Protein AF-A0A6G7XTQ3-F1 (afdb_monomer_lite)

Foldseek 3Di:
DALLVLLLVLLVLLLVLLVVLVVQQVVLPHPPSGPSNVVSNVSSLVSLLSNLLSVLCLVCVPDDSVSSNVSSVVLVVVLVVQLVVQLVVLPVVDDPPPPPGRVSNSVSSNVSSVVSNVVSVVSVVVVVVPPPPPDPPPD

Secondary structure (DSSP, 8-state):
--HHHHHHHHHHHHHHHHHHHHHHHHHHTSTT--TTHHHHHHHHHHHHHHHHHHHHHHH-TTS-HHHHHHHHHHHHHHHHHHHHHHHHHHHHHS-TTS---THHHHHHHHHHHHHHHHHHHHHHHHHHTTS--------

pLDDT: mean 89.5, std 10.09, range [54.09, 98.06]

Sequence (139 aa):
MTSTRVSFIAASAAAALWALKGLAIGSAGGLGESPFEGPFFLTGLASFVIASVALGVAVLPRRAVPVRALAGLGVVVAGFAVAAGIDTLVSSIVPPDADRHWAYTEVNLWVVAAALLAITLRLHRAGSDRVPAAAVPVA

Radius of gyration: 18.62 Å; chains: 1; bounding box: 59×38×46 Å

Structure (mmCIF, N/CA/C/O backbone):
data_AF-A0A6G7XTQ3-F1
#
_entry.id   AF-A0A6G7XTQ3-F1
#
loop_
_atom_site.group_PDB
_atom_site.id
_atom_site.type_symbol
_atom_site.label_atom_id
_atom_site.label_alt_id
_atom_site.label_comp_id
_atom_site.label_asym_id
_atom_site.label_entity_id
_atom_site.label_seq_id
_atom_site.pdbx_PDB_ins_code
_atom_site.Cartn_x
_atom_site.Cartn_y
_atom_site.Cartn_z
_atom_site.occupancy
_atom_site.B_iso_or_equiv
_atom_site.auth_seq_id
_atom_site.auth_comp_id
_atom_site.auth_asym_id
_atom_site.auth_atom_id
_atom_site.pdbx_PDB_model_num
ATOM 1 N N . MET A 1 1 ? -10.772 12.233 16.070 1.00 64.69 1 MET A N 1
ATOM 2 C CA . MET A 1 1 ? -10.686 11.560 14.750 1.00 64.69 1 MET A CA 1
ATOM 3 C C . MET A 1 1 ? -10.805 10.051 14.970 1.00 64.69 1 MET A C 1
ATOM 5 O O . MET A 1 1 ? -10.163 9.561 15.887 1.00 64.69 1 MET A O 1
ATOM 9 N N . THR A 1 2 ? -11.662 9.323 14.240 1.00 87.69 2 THR A N 1
ATOM 10 C CA . THR A 1 2 ? -11.854 7.870 14.465 1.00 87.69 2 THR A CA 1
ATOM 11 C C . THR A 1 2 ? -10.721 7.056 13.833 1.00 87.69 2 THR A C 1
ATOM 13 O O . THR A 1 2 ? -10.160 7.471 12.819 1.00 87.69 2 THR A O 1
ATOM 16 N N . SER A 1 3 ? -10.393 5.886 14.393 1.00 87.44 3 SER A N 1
ATOM 17 C CA . SER A 1 3 ? -9.331 5.008 13.868 1.00 87.44 3 SER A CA 1
ATOM 18 C C . SER A 1 3 ? -9.565 4.608 12.409 1.00 87.44 3 SER A C 1
ATOM 20 O O . SER A 1 3 ? -8.621 4.555 11.629 1.00 87.44 3 SER A O 1
ATOM 22 N N . THR A 1 4 ? -10.823 4.434 12.001 1.00 91.75 4 THR A N 1
ATOM 23 C CA . THR A 1 4 ? -11.195 4.170 10.605 1.00 91.75 4 THR A CA 1
ATOM 24 C C . THR A 1 4 ? -10.849 5.332 9.667 1.00 91.75 4 THR A C 1
ATOM 26 O O . THR A 1 4 ? -10.370 5.095 8.563 1.00 91.75 4 THR A O 1
ATOM 29 N N . ARG A 1 5 ? -11.043 6.591 10.097 1.00 92.69 5 ARG A N 1
ATOM 30 C CA . ARG A 1 5 ? -1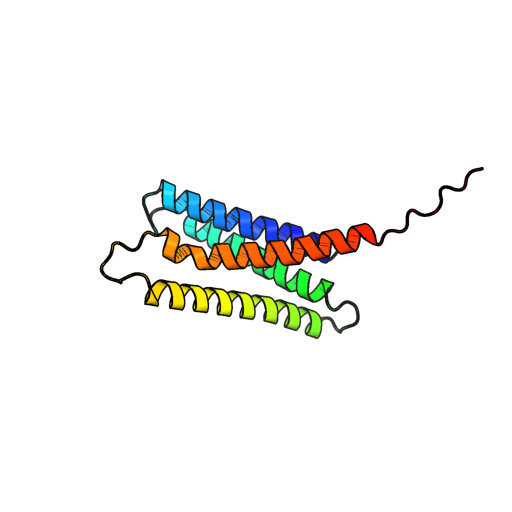0.653 7.774 9.304 1.00 92.69 5 ARG A CA 1
ATOM 31 C C . ARG A 1 5 ? -9.136 7.882 9.177 1.00 92.69 5 ARG A C 1
ATOM 33 O O . ARG A 1 5 ? -8.646 8.124 8.083 1.00 92.69 5 ARG A O 1
ATOM 40 N N . VAL A 1 6 ? -8.408 7.676 10.279 1.00 95.00 6 VAL A N 1
ATOM 41 C CA . VAL A 1 6 ? -6.932 7.664 10.268 1.00 95.00 6 VAL A CA 1
ATOM 42 C C . VAL A 1 6 ? -6.422 6.592 9.309 1.00 95.00 6 VAL A C 1
ATOM 44 O O . VAL A 1 6 ? -5.586 6.882 8.460 1.00 95.00 6 VAL A O 1
ATOM 47 N N . SER A 1 7 ? -6.979 5.384 9.398 1.00 94.69 7 SER A N 1
ATOM 48 C CA . SER A 1 7 ? -6.611 4.263 8.538 1.00 94.69 7 SER A CA 1
ATOM 49 C C . SER A 1 7 ? -6.843 4.565 7.054 1.00 94.69 7 SER A C 1
ATOM 51 O O . SER A 1 7 ? -5.947 4.354 6.244 1.00 94.69 7 SER A O 1
ATOM 53 N N . PHE A 1 8 ? -7.997 5.140 6.704 1.00 96.44 8 PHE A N 1
ATOM 54 C CA . PHE A 1 8 ? -8.321 5.506 5.325 1.00 96.44 8 PHE A CA 1
ATOM 55 C C . PHE A 1 8 ? -7.406 6.604 4.758 1.00 96.44 8 PHE A C 1
ATOM 57 O O . PHE A 1 8 ? -6.902 6.464 3.643 1.00 96.44 8 PHE A O 1
ATOM 64 N N . ILE A 1 9 ? -7.150 7.676 5.517 1.00 97.50 9 ILE A N 1
ATOM 65 C CA . ILE A 1 9 ? -6.270 8.768 5.066 1.00 97.50 9 ILE A CA 1
ATOM 66 C C . ILE A 1 9 ? -4.844 8.255 4.869 1.00 97.50 9 ILE A C 1
ATOM 68 O O . ILE A 1 9 ? -4.235 8.525 3.838 1.00 97.50 9 ILE A O 1
ATOM 72 N N . ALA A 1 10 ? -4.330 7.473 5.818 1.00 97.19 10 ALA A N 1
ATOM 73 C CA . ALA A 1 10 ? -2.994 6.902 5.719 1.00 97.19 10 ALA A CA 1
ATOM 74 C C . ALA A 1 10 ? -2.878 5.897 4.554 1.00 97.19 10 ALA A C 1
ATOM 76 O O . ALA A 1 10 ? -1.881 5.912 3.838 1.00 97.19 10 ALA A O 1
ATOM 77 N N . ALA A 1 11 ? -3.908 5.081 4.294 1.00 97.19 11 ALA A N 1
ATOM 78 C CA . ALA A 1 11 ? -3.931 4.180 3.138 1.00 97.19 11 ALA A CA 1
ATOM 79 C C . ALA A 1 11 ? -3.959 4.954 1.810 1.00 97.19 11 ALA A C 1
ATOM 81 O O . ALA A 1 11 ? -3.262 4.592 0.865 1.00 97.19 11 ALA A O 1
ATOM 82 N N . SER A 1 12 ? -4.722 6.050 1.756 1.00 98.00 12 SER A N 1
ATOM 83 C CA . SER A 1 12 ? -4.777 6.944 0.592 1.00 98.00 12 SER A CA 1
ATOM 84 C C . SER A 1 12 ? -3.423 7.604 0.335 1.00 98.00 12 SER A C 1
ATOM 86 O O . SER A 1 12 ? -2.964 7.645 -0.803 1.00 98.00 12 SER A O 1
ATOM 88 N N . ALA A 1 13 ? -2.753 8.063 1.396 1.00 97.94 13 ALA A N 1
ATOM 89 C CA . ALA A 1 13 ? -1.413 8.630 1.315 1.00 97.94 13 ALA A CA 1
ATOM 90 C C . ALA A 1 13 ? -0.387 7.598 0.825 1.00 97.94 13 ALA A C 1
ATOM 92 O O . ALA A 1 13 ? 0.392 7.906 -0.071 1.00 97.94 13 ALA A O 1
ATOM 93 N N . ALA A 1 14 ? -0.423 6.365 1.346 1.00 97.56 14 ALA A N 1
ATOM 94 C CA . ALA A 1 14 ? 0.453 5.285 0.891 1.00 97.56 14 ALA A CA 1
ATOM 95 C C . ALA A 1 14 ? 0.275 4.998 -0.609 1.00 97.56 14 ALA A C 1
ATOM 97 O O . ALA A 1 14 ? 1.254 4.972 -1.352 1.00 97.56 14 ALA A O 1
ATOM 98 N N . ALA A 1 15 ? -0.976 4.856 -1.062 1.00 97.62 15 ALA A N 1
ATOM 99 C CA . ALA A 1 15 ? -1.294 4.628 -2.469 1.00 97.62 15 ALA A CA 1
ATOM 100 C C . ALA A 1 15 ? -0.820 5.783 -3.365 1.00 97.62 15 ALA A C 1
ATOM 102 O O . ALA A 1 15 ? -0.195 5.543 -4.395 1.00 97.62 15 ALA A O 1
ATOM 103 N N . ALA A 1 16 ? -1.065 7.032 -2.957 1.00 97.94 16 ALA A N 1
ATOM 104 C CA . ALA A 1 16 ? -0.625 8.207 -3.702 1.00 97.94 16 ALA A CA 1
ATOM 105 C C . ALA A 1 16 ? 0.906 8.298 -3.784 1.00 97.94 16 ALA A C 1
ATOM 107 O O . ALA A 1 16 ? 1.445 8.551 -4.855 1.00 97.94 16 ALA A O 1
ATOM 108 N N . LEU A 1 17 ? 1.616 8.048 -2.682 1.00 98.06 17 LEU A N 1
ATOM 109 C CA . LEU A 1 17 ? 3.078 8.099 -2.639 1.00 98.06 17 LEU A CA 1
ATOM 110 C C . LEU A 1 17 ? 3.717 7.010 -3.501 1.00 98.06 17 LEU A C 1
ATOM 112 O O . LEU A 1 17 ? 4.648 7.299 -4.244 1.00 98.06 17 LEU A O 1
ATOM 116 N N . TRP A 1 18 ? 3.204 5.780 -3.477 1.00 97.69 18 TRP A N 1
ATOM 117 C CA . TRP A 1 18 ? 3.718 4.721 -4.352 1.00 97.69 18 TRP A CA 1
ATOM 118 C C . TRP A 1 18 ? 3.321 4.905 -5.824 1.00 97.69 18 TRP A C 1
ATOM 120 O O . TRP A 1 18 ? 4.072 4.496 -6.710 1.00 97.69 18 TRP A O 1
ATOM 130 N N . ALA A 1 19 ? 2.209 5.585 -6.117 1.00 96.31 19 ALA A N 1
ATOM 131 C CA . ALA A 1 19 ? 1.906 6.028 -7.478 1.00 96.31 19 ALA A CA 1
ATOM 132 C C . ALA A 1 19 ? 2.883 7.123 -7.945 1.00 96.31 19 ALA A C 1
ATOM 134 O O . ALA A 1 19 ? 3.438 7.027 -9.039 1.00 96.31 19 ALA A O 1
ATOM 135 N N . LEU A 1 20 ? 3.157 8.125 -7.100 1.00 97.38 20 LEU A N 1
ATOM 136 C CA . LEU A 1 20 ? 4.151 9.172 -7.369 1.00 97.38 20 LEU A CA 1
ATOM 137 C C . LEU A 1 20 ? 5.560 8.592 -7.535 1.00 97.38 20 LEU A C 1
ATOM 139 O O . LEU A 1 20 ? 6.287 9.036 -8.419 1.00 97.38 20 LEU A O 1
ATOM 143 N N . LYS A 1 21 ? 5.918 7.562 -6.758 1.00 96.62 21 LYS A N 1
ATOM 144 C CA . LYS A 1 21 ? 7.144 6.774 -6.954 1.00 96.62 21 LYS A CA 1
ATOM 145 C C . LYS A 1 21 ? 7.207 6.200 -8.369 1.00 96.62 21 LYS A C 1
ATOM 147 O O . LYS A 1 21 ? 8.191 6.426 -9.063 1.00 96.62 21 LYS A O 1
ATOM 152 N N . GLY A 1 22 ? 6.152 5.513 -8.812 1.00 95.06 22 GLY A N 1
ATOM 153 C CA . GLY A 1 22 ? 6.083 4.948 -10.163 1.00 95.06 22 GLY A CA 1
ATOM 154 C C . GLY A 1 22 ? 6.225 6.008 -11.259 1.00 95.06 22 GLY A C 1
ATOM 155 O O . GLY A 1 22 ? 6.962 5.807 -12.220 1.00 95.06 22 GLY A O 1
ATOM 156 N N . LEU A 1 23 ? 5.586 7.170 -11.090 1.00 95.62 23 LEU A N 1
ATOM 157 C CA . LEU A 1 23 ? 5.749 8.300 -12.011 1.00 95.62 23 LEU A CA 1
ATOM 158 C C . LEU A 1 23 ? 7.187 8.830 -12.019 1.00 95.62 23 LEU A C 1
ATOM 160 O O . LEU A 1 23 ? 7.726 9.100 -13.089 1.00 95.62 23 LEU A O 1
ATOM 164 N N . ALA A 1 24 ? 7.816 8.945 -10.850 1.00 96.38 24 ALA A N 1
ATOM 165 C CA . ALA A 1 24 ? 9.189 9.413 -10.721 1.00 96.38 24 ALA A CA 1
ATOM 166 C C . ALA A 1 24 ? 10.176 8.467 -11.427 1.00 96.38 24 ALA A C 1
ATOM 168 O O . ALA A 1 24 ? 10.986 8.941 -12.221 1.00 96.38 24 ALA A O 1
ATOM 169 N N . ILE A 1 25 ? 10.041 7.151 -11.218 1.00 95.50 25 ILE A N 1
ATOM 170 C CA . ILE A 1 25 ? 10.804 6.097 -11.915 1.00 95.50 25 ILE A CA 1
ATOM 171 C C . ILE A 1 25 ? 10.608 6.214 -13.431 1.00 95.50 25 ILE A C 1
ATOM 173 O O . ILE A 1 25 ? 11.573 6.340 -14.181 1.00 95.50 25 ILE A O 1
ATOM 177 N N . GLY A 1 26 ? 9.350 6.234 -13.887 1.00 93.81 26 GLY A N 1
ATOM 178 C CA . GLY A 1 26 ? 9.026 6.312 -15.311 1.00 93.81 26 GLY A CA 1
ATOM 179 C C . GLY A 1 26 ? 9.574 7.574 -15.982 1.00 93.81 26 GLY A C 1
ATOM 180 O O . GLY A 1 26 ? 10.112 7.498 -17.082 1.00 93.81 26 GLY A O 1
ATOM 181 N N . SER A 1 27 ? 9.488 8.725 -15.309 1.00 96.06 27 SER A N 1
ATOM 182 C CA . SER A 1 27 ? 9.994 10.004 -15.827 1.00 96.06 27 SER A CA 1
ATOM 183 C C . SER A 1 27 ? 11.521 10.100 -15.869 1.00 96.06 27 SER A C 1
ATOM 185 O O . SER A 1 27 ? 12.054 10.824 -16.705 1.00 96.06 27 SER A O 1
ATOM 187 N N . ALA A 1 28 ? 12.218 9.373 -14.990 1.00 95.38 28 ALA A N 1
ATOM 188 C CA . ALA A 1 28 ? 13.677 9.345 -14.925 1.00 95.38 28 ALA A CA 1
ATOM 189 C C . ALA A 1 28 ? 14.304 8.297 -15.863 1.00 95.38 28 ALA A C 1
ATOM 191 O O . ALA A 1 28 ? 15.520 8.250 -15.997 1.00 95.38 28 ALA A O 1
ATOM 192 N N . GLY A 1 29 ? 13.486 7.482 -16.538 1.00 92.62 29 GLY A N 1
ATOM 193 C CA . GLY A 1 29 ? 13.948 6.480 -17.501 1.00 92.62 29 GLY A CA 1
ATOM 194 C C . GLY A 1 29 ? 14.181 5.085 -16.919 1.00 92.62 29 GLY A C 1
ATOM 195 O O . GLY A 1 29 ? 14.581 4.194 -17.662 1.00 92.62 29 GLY A O 1
ATOM 196 N N . GLY A 1 30 ? 13.892 4.851 -15.635 1.00 92.06 30 GLY A N 1
ATOM 197 C CA . GLY A 1 30 ? 14.060 3.530 -15.031 1.00 92.06 30 GLY A CA 1
ATOM 198 C C . GLY A 1 30 ? 14.240 3.538 -13.516 1.00 92.06 30 GLY A C 1
ATOM 199 O O . GLY A 1 30 ? 14.180 4.580 -12.860 1.00 92.06 30 GLY A O 1
ATOM 200 N N . LEU A 1 31 ? 14.417 2.335 -12.960 1.00 91.44 31 LEU A N 1
ATOM 201 C CA . LEU A 1 31 ? 14.685 2.116 -11.533 1.00 91.44 31 LEU A CA 1
ATOM 202 C C . LEU A 1 31 ? 16.037 2.710 -11.148 1.00 91.44 31 LEU A C 1
ATOM 204 O O . LEU A 1 31 ? 17.009 2.542 -11.873 1.00 91.44 31 LEU A O 1
ATOM 208 N N . GLY A 1 32 ? 16.110 3.351 -9.984 1.00 92.50 32 GLY A N 1
ATOM 209 C CA . GLY A 1 32 ? 17.345 3.921 -9.446 1.00 92.50 32 GLY A CA 1
ATOM 210 C C . GLY A 1 32 ? 17.736 5.280 -10.030 1.00 92.50 32 GLY A C 1
ATOM 211 O O . GLY A 1 32 ? 18.595 5.948 -9.461 1.00 92.50 32 GLY A O 1
ATOM 212 N N . GLU A 1 33 ? 17.077 5.732 -11.098 1.00 94.12 33 GLU A N 1
ATOM 213 C CA . GLU A 1 33 ? 17.423 6.981 -11.790 1.00 94.12 33 GLU A CA 1
ATOM 214 C C . GLU A 1 33 ? 16.814 8.228 -11.123 1.00 94.12 33 GLU A C 1
ATOM 216 O O . GLU A 1 33 ? 17.279 9.352 -11.319 1.00 94.12 33 GLU A O 1
ATOM 221 N N . SER A 1 34 ? 15.763 8.061 -10.310 1.00 95.25 34 SER A N 1
ATOM 222 C CA . SER A 1 34 ? 15.076 9.184 -9.663 1.00 95.25 34 SER A CA 1
ATOM 223 C C . SER A 1 34 ? 15.507 9.379 -8.204 1.00 95.25 34 SER A C 1
ATOM 225 O O . SER A 1 34 ? 15.308 8.476 -7.386 1.00 95.25 34 SER A O 1
ATOM 227 N N . PRO A 1 35 ? 15.946 10.587 -7.787 1.00 96.50 35 PRO A N 1
ATOM 228 C CA . PRO A 1 35 ? 16.257 10.866 -6.381 1.00 96.50 35 PRO A CA 1
ATOM 229 C C . PRO A 1 35 ? 15.017 10.825 -5.473 1.00 96.50 35 PRO A C 1
ATOM 231 O O . PRO A 1 35 ? 15.142 10.755 -4.250 1.00 96.50 35 PRO A O 1
ATOM 234 N N . PHE A 1 36 ? 13.812 10.862 -6.051 1.00 96.94 36 PHE A N 1
ATOM 235 C CA . PHE A 1 36 ? 12.552 10.800 -5.311 1.00 96.94 36 PHE A CA 1
ATOM 236 C C . PHE A 1 36 ? 12.057 9.373 -5.061 1.00 96.94 36 PHE A C 1
ATOM 238 O O . PHE A 1 36 ? 11.127 9.188 -4.274 1.00 96.94 36 PHE A O 1
ATOM 245 N N . GLU A 1 37 ? 12.687 8.362 -5.669 1.00 94.00 37 GLU A N 1
ATOM 246 C CA . GLU A 1 37 ? 12.266 6.969 -5.541 1.00 94.00 37 GLU A CA 1
ATOM 247 C C . GLU A 1 37 ? 12.270 6.499 -4.075 1.00 94.00 37 GLU A C 1
ATOM 249 O O . GLU A 1 37 ? 11.247 6.050 -3.547 1.00 94.00 37 GLU A O 1
ATOM 254 N N . GLY A 1 38 ? 13.410 6.663 -3.398 1.00 95.75 38 GLY A N 1
ATOM 255 C CA . GLY A 1 38 ? 13.590 6.301 -1.991 1.00 95.75 38 GLY A CA 1
ATOM 256 C C . GLY A 1 38 ? 12.674 7.086 -1.042 1.00 95.75 38 GLY A C 1
ATOM 257 O O . GLY A 1 38 ? 11.959 6.465 -0.250 1.00 95.75 38 GLY A O 1
ATOM 258 N N . PRO A 1 39 ? 12.631 8.431 -1.117 1.00 97.75 39 PRO A N 1
ATOM 259 C CA . PRO A 1 39 ? 11.726 9.241 -0.307 1.00 97.75 39 PRO A CA 1
ATOM 260 C C . PRO A 1 39 ? 10.256 8.827 -0.424 1.00 97.75 39 PRO A C 1
ATOM 262 O O . PRO A 1 39 ? 9.615 8.618 0.610 1.00 97.75 39 PRO A O 1
ATOM 265 N N . PHE A 1 40 ? 9.729 8.652 -1.643 1.00 97.69 40 PHE A N 1
ATOM 266 C CA . PHE A 1 40 ? 8.339 8.230 -1.852 1.00 97.69 40 PHE A CA 1
ATOM 267 C C . PHE A 1 40 ? 8.083 6.800 -1.376 1.00 97.69 40 PHE A C 1
ATOM 269 O O . PHE A 1 40 ? 7.038 6.531 -0.779 1.00 97.69 40 PHE A O 1
ATOM 276 N N . PHE A 1 41 ? 9.042 5.890 -1.567 1.00 96.75 41 PHE A N 1
ATOM 277 C CA . PHE A 1 41 ? 8.950 4.537 -1.026 1.00 96.75 41 PHE A CA 1
ATOM 278 C C . PHE A 1 41 ? 8.818 4.546 0.501 1.00 96.75 41 PHE A C 1
ATOM 280 O O . PHE A 1 41 ? 7.865 3.976 1.037 1.00 96.75 41 PHE A O 1
ATOM 287 N N . LEU A 1 42 ? 9.733 5.227 1.197 1.00 97.62 42 LEU A N 1
ATOM 288 C CA . LEU A 1 42 ? 9.802 5.238 2.659 1.00 97.62 42 LEU A CA 1
ATOM 289 C C . LEU A 1 42 ? 8.599 5.943 3.293 1.00 97.62 42 LEU A C 1
ATOM 291 O O . LEU A 1 42 ? 8.022 5.430 4.254 1.00 97.62 42 LEU A O 1
ATOM 295 N N . THR A 1 43 ? 8.176 7.088 2.751 1.00 97.69 43 THR A N 1
ATOM 296 C CA . THR A 1 43 ? 6.970 7.775 3.252 1.00 97.69 43 THR A CA 1
ATOM 297 C C . THR A 1 43 ? 5.695 6.990 2.949 1.00 97.69 43 THR A C 1
ATOM 299 O O . THR A 1 43 ? 4.790 6.947 3.790 1.00 97.69 43 THR A O 1
ATOM 302 N N . GLY A 1 44 ? 5.623 6.316 1.797 1.00 97.44 44 GLY A N 1
ATOM 303 C CA . GLY A 1 44 ? 4.524 5.410 1.472 1.00 97.44 44 GLY A CA 1
ATOM 304 C C . GLY A 1 44 ? 4.466 4.217 2.430 1.00 97.44 44 GLY A C 1
ATOM 305 O O . GLY A 1 44 ? 3.402 3.912 2.967 1.00 97.44 44 GLY A O 1
ATOM 306 N N . LEU A 1 45 ? 5.618 3.615 2.744 1.00 96.38 45 LEU A N 1
ATOM 307 C CA . LEU A 1 45 ? 5.742 2.518 3.707 1.00 96.38 45 LEU A CA 1
ATOM 308 C C . LEU A 1 45 ? 5.319 2.941 5.119 1.00 96.38 45 LEU A C 1
ATOM 310 O O . LEU A 1 45 ? 4.534 2.245 5.762 1.00 96.38 45 LEU A O 1
ATOM 314 N N . ALA A 1 46 ? 5.783 4.098 5.593 1.00 97.56 46 ALA A N 1
ATOM 315 C CA . ALA A 1 46 ? 5.365 4.636 6.885 1.00 97.56 46 ALA A CA 1
ATOM 316 C C . ALA A 1 46 ? 3.840 4.837 6.940 1.00 97.56 46 ALA A C 1
ATOM 318 O O . ALA A 1 46 ? 3.185 4.421 7.899 1.00 97.56 46 ALA A O 1
ATOM 319 N N . SER A 1 47 ? 3.258 5.401 5.878 1.00 97.69 47 SER A N 1
ATOM 320 C CA . SER A 1 47 ? 1.808 5.593 5.755 1.00 97.69 47 SER A CA 1
ATOM 321 C C . SER A 1 47 ? 1.052 4.259 5.749 1.00 97.69 47 SER A C 1
ATOM 323 O O . SER A 1 47 ? 0.041 4.116 6.436 1.00 97.69 47 SER A O 1
ATOM 325 N N . PHE A 1 48 ? 1.572 3.248 5.052 1.00 96.81 48 PHE A N 1
ATOM 326 C CA . PHE A 1 48 ? 1.014 1.897 5.017 1.00 96.81 48 PHE A CA 1
ATOM 327 C C . PHE A 1 48 ? 1.007 1.231 6.404 1.00 96.81 48 PHE A C 1
ATOM 329 O O . PHE A 1 48 ? -0.001 0.644 6.811 1.00 96.81 48 PHE A O 1
ATOM 336 N N . VAL A 1 49 ? 2.097 1.358 7.169 1.00 96.06 49 VAL A N 1
ATOM 337 C CA . VAL A 1 49 ? 2.182 0.838 8.544 1.00 96.06 49 VAL A CA 1
ATOM 338 C C . VAL A 1 49 ? 1.169 1.538 9.452 1.00 96.06 49 VAL A C 1
ATOM 340 O O . VAL A 1 49 ? 0.412 0.866 10.155 1.00 96.06 49 VAL A O 1
ATOM 343 N N . ILE A 1 50 ? 1.089 2.872 9.397 1.00 96.44 50 ILE A N 1
ATOM 344 C CA . ILE A 1 50 ? 0.102 3.651 10.164 1.00 96.44 50 ILE A CA 1
ATOM 345 C C . ILE A 1 50 ? -1.320 3.200 9.816 1.00 96.44 50 ILE A C 1
ATOM 347 O O . ILE A 1 50 ? -2.131 2.951 10.712 1.00 96.44 50 ILE A O 1
ATOM 351 N N . ALA A 1 51 ? -1.618 3.050 8.525 1.00 96.44 51 ALA A N 1
ATOM 352 C CA . ALA A 1 51 ? -2.917 2.602 8.048 1.00 96.44 51 ALA A CA 1
ATOM 353 C C . ALA A 1 51 ? -3.279 1.210 8.579 1.00 96.44 51 ALA A C 1
ATOM 355 O O . ALA A 1 51 ? -4.402 1.014 9.048 1.00 96.44 51 ALA A O 1
ATOM 356 N N . SER A 1 52 ? -2.322 0.280 8.568 1.00 94.81 52 SER A N 1
ATOM 357 C CA . SER A 1 52 ? -2.476 -1.103 9.034 1.00 94.81 52 SER A CA 1
ATOM 358 C C . SER A 1 52 ? -2.697 -1.192 10.546 1.00 94.81 52 SER A C 1
ATOM 360 O O . SER A 1 52 ? -3.598 -1.894 11.010 1.00 94.81 52 SER A O 1
ATOM 362 N N . VAL A 1 53 ? -1.944 -0.424 11.339 1.00 93.56 53 VAL A N 1
ATOM 363 C CA . VAL A 1 53 ? -2.143 -0.346 12.795 1.00 93.56 53 VAL A CA 1
ATOM 364 C C . VAL A 1 53 ? -3.496 0.279 13.124 1.00 93.56 53 VAL A C 1
ATOM 366 O O . VAL A 1 53 ? -4.263 -0.279 13.912 1.00 93.56 53 VAL A O 1
ATOM 369 N N . ALA A 1 54 ? -3.840 1.399 12.483 1.00 93.75 54 ALA A N 1
ATOM 370 C CA . ALA A 1 54 ? -5.135 2.047 12.661 1.00 93.75 54 ALA A CA 1
ATOM 371 C C . ALA A 1 54 ? -6.302 1.135 12.237 1.00 93.75 54 ALA A C 1
ATOM 373 O O . ALA A 1 54 ? -7.355 1.145 12.881 1.00 93.75 54 ALA A O 1
ATOM 374 N N . LEU A 1 55 ? -6.098 0.306 11.208 1.00 93.31 55 LEU A N 1
ATOM 375 C CA . LEU A 1 55 ? -7.043 -0.718 10.776 1.00 93.31 55 LEU A CA 1
ATOM 376 C C . LEU A 1 55 ? -7.246 -1.766 11.873 1.00 93.31 55 LEU A C 1
ATOM 378 O O . LEU A 1 55 ? -8.381 -1.961 12.301 1.00 93.31 55 LEU A O 1
ATOM 382 N N . GLY A 1 56 ? -6.173 -2.371 12.395 1.00 89.81 56 GLY A N 1
ATOM 383 C CA . GLY A 1 56 ? -6.244 -3.346 13.495 1.00 89.81 56 GLY A CA 1
ATOM 384 C C . GLY A 1 56 ? -6.952 -2.790 14.736 1.00 89.81 56 GLY A C 1
ATOM 385 O O . GLY A 1 56 ? -7.798 -3.444 15.352 1.00 89.81 56 GLY A O 1
ATOM 386 N N . VAL A 1 57 ? -6.690 -1.520 15.047 1.00 90.31 57 VAL A N 1
ATOM 387 C CA . VAL A 1 57 ? -7.377 -0.757 16.095 1.00 90.31 57 VAL A CA 1
ATOM 388 C C . VAL A 1 57 ? -8.875 -0.611 15.797 1.00 90.31 57 VAL A C 1
ATOM 390 O O . VAL A 1 57 ? -9.679 -0.735 16.724 1.00 90.31 57 VAL A O 1
ATOM 393 N N . ALA A 1 58 ? -9.268 -0.375 14.544 1.00 89.06 58 ALA A N 1
ATOM 394 C CA . ALA A 1 58 ? -10.662 -0.214 14.132 1.00 89.06 58 ALA A CA 1
ATOM 395 C C . ALA A 1 58 ? -11.466 -1.528 14.130 1.00 89.06 58 ALA A C 1
ATOM 397 O O . ALA A 1 58 ? -12.618 -1.519 14.559 1.00 89.06 58 ALA A O 1
ATOM 398 N N . VAL A 1 59 ? -10.884 -2.651 13.692 1.00 91.06 59 VAL A N 1
ATOM 399 C CA . VAL A 1 59 ? -11.600 -3.944 13.631 1.00 91.06 59 VAL A CA 1
ATOM 400 C C . VAL A 1 59 ? -11.712 -4.665 14.979 1.00 91.06 59 VAL A C 1
ATOM 402 O O . VAL A 1 59 ? -12.607 -5.490 15.147 1.00 91.06 59 VAL A O 1
ATOM 405 N N . LEU A 1 60 ? -10.871 -4.339 15.968 1.00 91.00 60 LEU A N 1
ATOM 406 C CA . LEU A 1 60 ? -10.871 -4.984 17.291 1.00 91.00 60 LEU A CA 1
ATOM 407 C C . LEU A 1 60 ? -11.120 -3.990 18.448 1.00 91.00 60 LEU A C 1
ATOM 409 O O . LEU A 1 60 ? -10.266 -3.836 19.325 1.00 91.00 60 LEU A O 1
ATOM 413 N N . PRO A 1 61 ? -12.287 -3.321 18.521 1.00 82.69 61 PRO A N 1
ATOM 414 C CA . PRO A 1 61 ? -12.524 -2.240 19.486 1.00 82.69 61 PRO A CA 1
ATOM 415 C C . PRO A 1 61 ? -12.579 -2.695 20.955 1.00 82.69 61 PRO A C 1
ATOM 417 O O . PRO A 1 61 ? -12.333 -1.890 21.844 1.00 82.69 61 PRO A O 1
ATOM 420 N N . ARG A 1 62 ? -12.888 -3.973 21.222 1.00 88.88 62 ARG A N 1
ATOM 421 C CA . ARG A 1 62 ? -13.048 -4.535 22.582 1.00 88.88 62 ARG A CA 1
ATOM 422 C C . ARG A 1 62 ? -11.827 -5.309 23.093 1.00 88.88 62 ARG A C 1
ATOM 424 O O . ARG A 1 62 ? -11.907 -5.969 24.123 1.00 88.88 62 ARG A O 1
ATOM 431 N N . ARG A 1 63 ? -10.717 -5.309 22.351 1.00 91.25 63 ARG A N 1
ATOM 432 C CA . ARG A 1 63 ? -9.494 -6.037 22.724 1.00 91.25 63 ARG A CA 1
ATOM 433 C C . ARG A 1 63 ? -8.468 -5.093 23.346 1.00 91.25 63 ARG A C 1
ATOM 435 O O . ARG A 1 63 ? -8.484 -3.892 23.089 1.00 91.25 63 ARG A O 1
ATOM 442 N N . ALA A 1 64 ? -7.562 -5.649 24.149 1.00 90.56 64 ALA A N 1
ATOM 443 C CA . ALA A 1 64 ? -6.464 -4.892 24.739 1.00 90.56 64 ALA A CA 1
ATOM 444 C C . ALA A 1 64 ? -5.586 -4.244 23.651 1.00 90.56 64 ALA A C 1
ATOM 446 O O . ALA A 1 64 ? -5.423 -4.798 22.561 1.00 90.56 64 ALA A O 1
ATOM 447 N N . VAL A 1 65 ? -4.992 -3.087 23.961 1.00 87.50 65 VAL A N 1
ATOM 448 C CA . VAL A 1 65 ? -4.096 -2.336 23.061 1.00 87.50 65 VAL A CA 1
ATOM 449 C C . VAL A 1 65 ? -3.027 -3.212 22.383 1.00 87.50 65 VAL A C 1
ATOM 451 O O . VAL A 1 65 ? -2.941 -3.142 21.156 1.00 87.50 65 VAL A O 1
ATOM 454 N N . PRO A 1 66 ? -2.274 -4.084 23.090 1.00 89.25 66 PRO A N 1
ATOM 455 C CA . PRO A 1 66 ? -1.260 -4.920 22.441 1.00 89.25 66 PRO A CA 1
ATOM 456 C C . PRO A 1 66 ? -1.850 -5.880 21.402 1.00 89.25 66 PRO A C 1
ATOM 458 O O . PRO A 1 66 ? -1.278 -6.052 20.334 1.00 89.25 66 PRO A O 1
ATOM 461 N N . VAL A 1 67 ? -3.039 -6.441 21.645 1.00 90.56 67 VAL A N 1
ATOM 462 C CA . VAL A 1 67 ? -3.707 -7.341 20.686 1.00 90.56 67 VAL A CA 1
ATOM 463 C C . VAL A 1 67 ? -4.105 -6.591 19.411 1.00 90.56 67 VAL A C 1
ATOM 465 O O . VAL A 1 67 ? -4.000 -7.125 18.311 1.00 90.56 67 VAL A O 1
ATOM 468 N N . ARG A 1 68 ? -4.532 -5.331 19.540 1.00 88.25 68 ARG A N 1
ATOM 469 C CA . ARG A 1 68 ? -4.888 -4.472 18.398 1.00 88.25 68 ARG A CA 1
ATOM 470 C C . ARG A 1 68 ? -3.660 -4.100 17.570 1.00 88.25 68 ARG A C 1
ATOM 472 O O . ARG A 1 68 ? -3.729 -4.120 16.344 1.00 88.25 68 ARG A O 1
ATOM 479 N N . ALA A 1 69 ? -2.546 -3.803 18.240 1.00 86.38 69 ALA A N 1
ATOM 480 C CA . ALA A 1 69 ? -1.268 -3.540 17.587 1.00 86.38 69 ALA A CA 1
ATOM 481 C C . ALA A 1 69 ? -0.753 -4.785 16.848 1.00 86.38 69 ALA A C 1
ATOM 483 O O . ALA A 1 69 ? -0.383 -4.682 15.682 1.00 86.38 69 ALA A O 1
ATOM 484 N N . LEU A 1 70 ? -0.819 -5.964 17.477 1.00 91.75 70 LEU A N 1
ATOM 485 C CA . LEU A 1 70 ? -0.452 -7.238 16.850 1.00 91.75 70 LEU A CA 1
ATOM 486 C C . LEU A 1 70 ? -1.330 -7.565 15.639 1.00 91.75 70 LEU A C 1
ATOM 488 O O . LEU A 1 70 ? -0.817 -8.026 14.626 1.00 91.75 70 LEU A O 1
ATOM 492 N N . ALA A 1 71 ? -2.633 -7.281 15.698 1.00 91.44 71 ALA A N 1
ATOM 493 C CA . ALA A 1 71 ? -3.507 -7.439 14.538 1.00 91.44 71 ALA A CA 1
ATOM 494 C C . ALA A 1 71 ? -3.097 -6.511 13.383 1.00 91.44 71 ALA A C 1
ATOM 496 O O . ALA A 1 71 ? -3.047 -6.945 12.235 1.00 91.44 71 ALA A O 1
ATOM 497 N N . GLY A 1 72 ? -2.753 -5.255 13.685 1.00 89.12 72 GLY A N 1
ATOM 498 C CA . GLY A 1 72 ? -2.216 -4.322 12.695 1.00 89.12 72 GLY A CA 1
ATOM 499 C C . GLY A 1 72 ? -0.886 -4.786 12.098 1.00 89.12 72 GLY A C 1
ATOM 500 O O . GLY A 1 72 ? -0.703 -4.720 10.886 1.00 89.12 72 GLY A O 1
ATOM 501 N N . LEU A 1 73 ? 0.009 -5.330 12.924 1.00 92.19 73 LEU A N 1
ATOM 502 C CA . LEU A 1 73 ? 1.251 -5.949 12.462 1.00 92.19 73 LEU A CA 1
ATOM 503 C C . LEU A 1 73 ? 0.977 -7.167 11.569 1.00 92.19 73 LEU A C 1
ATOM 505 O O . LEU A 1 73 ? 1.644 -7.343 10.557 1.00 92.19 73 LEU A O 1
ATOM 509 N N . GLY A 1 74 ? -0.046 -7.962 11.888 1.00 93.00 74 GLY A N 1
ATOM 510 C CA . GLY A 1 74 ? -0.509 -9.058 11.040 1.00 93.00 74 GLY A CA 1
ATOM 511 C C . GLY A 1 74 ? -0.922 -8.590 9.643 1.00 93.00 74 GLY A C 1
ATOM 512 O O . GLY A 1 74 ? -0.584 -9.245 8.663 1.00 93.00 74 GLY A O 1
ATOM 513 N N . VAL A 1 75 ? -1.573 -7.426 9.528 1.00 92.12 75 VAL A N 1
ATOM 514 C CA . VAL A 1 75 ? -1.890 -6.810 8.224 1.00 92.12 75 VAL A CA 1
ATOM 515 C C . VAL A 1 75 ? -0.617 -6.409 7.477 1.00 92.12 75 VAL A C 1
ATOM 517 O O . VAL A 1 75 ? -0.526 -6.645 6.276 1.00 92.12 75 VAL A O 1
ATOM 520 N N . VAL A 1 76 ? 0.382 -5.859 8.175 1.00 93.44 76 VAL A N 1
ATOM 521 C CA . VAL A 1 76 ? 1.676 -5.515 7.564 1.00 93.44 76 VAL A CA 1
ATOM 522 C C . VAL A 1 76 ? 2.367 -6.765 7.017 1.00 93.44 76 VAL A C 1
ATOM 524 O O . VAL A 1 76 ? 2.749 -6.791 5.850 1.00 93.44 76 VAL A O 1
ATOM 527 N N . VAL A 1 77 ? 2.469 -7.822 7.829 1.00 95.25 77 VAL A N 1
ATOM 528 C CA . VAL A 1 77 ? 3.064 -9.107 7.428 1.00 95.25 77 VAL A CA 1
ATOM 529 C C . VAL A 1 77 ? 2.305 -9.722 6.252 1.00 95.25 77 VAL A C 1
ATOM 531 O O . VAL A 1 77 ? 2.929 -10.166 5.292 1.00 95.25 77 VAL A O 1
ATOM 534 N N . ALA A 1 78 ? 0.970 -9.699 6.280 1.00 92.62 78 ALA A N 1
ATOM 535 C CA . ALA A 1 78 ? 0.150 -10.167 5.168 1.00 92.62 78 ALA A CA 1
ATOM 536 C C . ALA A 1 78 ? 0.405 -9.355 3.887 1.00 92.62 78 ALA A C 1
ATOM 538 O O . ALA A 1 78 ? 0.509 -9.937 2.811 1.00 92.62 78 ALA A O 1
ATOM 539 N N . GLY A 1 79 ? 0.568 -8.033 3.995 1.00 90.62 79 GLY A N 1
ATOM 540 C CA . GLY A 1 79 ? 0.942 -7.172 2.872 1.00 90.62 79 GLY A CA 1
ATOM 541 C C . GLY A 1 79 ? 2.280 -7.570 2.249 1.00 90.62 79 GLY A C 1
ATOM 542 O O . GLY A 1 79 ? 2.357 -7.741 1.035 1.00 90.62 79 GLY A O 1
ATOM 543 N N . PHE A 1 80 ? 3.311 -7.803 3.067 1.00 91.94 80 PHE A N 1
ATOM 544 C CA . PHE A 1 80 ? 4.606 -8.296 2.583 1.00 91.94 80 PHE A CA 1
ATOM 545 C C . PHE A 1 80 ? 4.509 -9.684 1.944 1.00 91.94 80 PHE A C 1
ATOM 547 O O . PHE A 1 80 ? 5.110 -9.910 0.898 1.00 91.94 80 PHE A O 1
ATOM 554 N N . ALA A 1 81 ? 3.729 -10.598 2.526 1.00 93.94 81 ALA A N 1
ATOM 555 C CA . ALA A 1 81 ? 3.517 -11.928 1.958 1.00 93.94 81 ALA A CA 1
ATOM 556 C C . ALA A 1 81 ? 2.830 -11.860 0.583 1.00 93.94 81 ALA A C 1
ATOM 558 O O . ALA A 1 81 ? 3.246 -12.546 -0.348 1.00 93.94 81 ALA A O 1
ATOM 559 N N . VAL A 1 82 ? 1.823 -10.992 0.429 1.00 93.06 82 VAL A N 1
ATOM 560 C CA . VAL A 1 82 ? 1.175 -10.731 -0.865 1.00 93.06 82 VAL A CA 1
ATOM 561 C C . VAL A 1 82 ? 2.173 -10.132 -1.853 1.00 93.06 82 VAL A C 1
ATOM 563 O O . VAL A 1 82 ? 2.253 -10.604 -2.983 1.00 93.06 82 VAL A O 1
ATOM 566 N N . ALA A 1 83 ? 2.968 -9.143 -1.436 1.00 91.19 83 ALA A N 1
ATOM 567 C CA . ALA A 1 83 ? 3.967 -8.527 -2.302 1.00 91.19 83 ALA A CA 1
ATOM 568 C C . ALA A 1 83 ? 5.014 -9.537 -2.802 1.00 91.19 83 ALA A C 1
ATOM 570 O O . ALA A 1 83 ? 5.316 -9.565 -3.993 1.00 91.19 83 ALA A O 1
ATOM 571 N N . ALA A 1 84 ? 5.518 -10.394 -1.912 1.00 91.62 84 ALA A N 1
ATOM 572 C CA . ALA A 1 84 ? 6.464 -11.454 -2.252 1.00 91.62 84 ALA A CA 1
ATOM 573 C C . ALA A 1 84 ? 5.839 -12.515 -3.173 1.00 91.62 84 ALA A C 1
ATOM 575 O O . ALA A 1 84 ? 6.478 -12.973 -4.118 1.00 91.62 84 ALA A O 1
ATOM 576 N N . GLY A 1 85 ? 4.575 -12.882 -2.938 1.00 92.19 85 GLY A N 1
ATOM 577 C CA . GLY A 1 85 ? 3.841 -13.799 -3.810 1.00 92.19 85 GLY A CA 1
ATOM 578 C C . GLY A 1 85 ? 3.650 -13.239 -5.221 1.00 92.19 85 GLY A C 1
ATOM 579 O O . GLY A 1 85 ? 3.825 -13.966 -6.196 1.00 92.19 85 GLY A O 1
ATOM 580 N N . ILE A 1 86 ? 3.351 -11.942 -5.338 1.00 91.88 86 ILE A N 1
ATOM 581 C CA . ILE A 1 86 ? 3.255 -11.253 -6.631 1.00 91.88 86 ILE A CA 1
ATOM 582 C C . ILE A 1 86 ? 4.612 -11.234 -7.326 1.00 91.88 86 ILE A C 1
ATOM 584 O O . ILE A 1 86 ? 4.683 -11.596 -8.493 1.00 91.88 86 ILE A O 1
ATOM 588 N N . ASP A 1 87 ? 5.686 -10.872 -6.626 1.00 88.88 87 ASP A N 1
ATOM 589 C CA . ASP A 1 87 ? 7.031 -10.877 -7.209 1.00 88.88 87 ASP A CA 1
ATOM 590 C C . ASP A 1 87 ? 7.443 -12.280 -7.692 1.00 88.88 87 ASP A C 1
ATOM 592 O O . ASP A 1 87 ? 7.942 -12.447 -8.806 1.00 88.88 87 ASP A O 1
ATOM 596 N N . THR A 1 88 ? 7.121 -13.317 -6.913 1.00 91.31 88 THR A N 1
ATOM 597 C CA . THR A 1 88 ? 7.328 -14.721 -7.300 1.00 91.31 88 THR A CA 1
ATOM 598 C C . THR A 1 88 ? 6.539 -15.078 -8.564 1.00 91.31 88 THR A C 1
ATOM 600 O O . THR A 1 88 ? 7.080 -15.697 -9.478 1.00 91.31 88 THR A O 1
ATOM 603 N N . LEU A 1 89 ? 5.271 -14.664 -8.645 1.00 91.12 89 LEU A N 1
ATOM 604 C CA . LEU A 1 89 ? 4.407 -14.904 -9.802 1.00 91.12 89 LEU A CA 1
ATOM 605 C C . LEU A 1 89 ? 4.902 -14.172 -11.054 1.00 91.12 89 LEU A C 1
ATOM 607 O O . LEU A 1 89 ? 4.954 -14.745 -12.135 1.00 91.12 89 LEU A O 1
ATOM 611 N N . VAL A 1 90 ? 5.287 -12.905 -10.928 1.00 89.75 90 VAL A N 1
ATOM 612 C CA . VAL A 1 90 ? 5.827 -12.134 -12.053 1.00 89.75 90 VAL A CA 1
ATOM 613 C C . VAL A 1 90 ? 7.145 -12.753 -12.522 1.00 89.75 90 VAL A C 1
ATOM 615 O O . VAL A 1 90 ? 7.413 -12.792 -13.719 1.00 89.75 90 VAL A O 1
ATOM 618 N N . SER A 1 91 ? 7.958 -13.285 -11.607 1.00 87.25 91 SER A N 1
ATOM 619 C CA . SER A 1 91 ? 9.234 -13.944 -11.925 1.00 87.25 91 SER A CA 1
ATOM 620 C C . SER A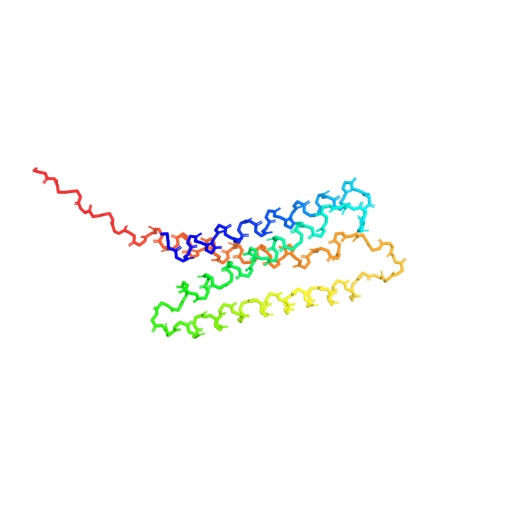 1 91 ? 9.081 -15.315 -12.577 1.00 87.25 91 SER A C 1
ATOM 622 O O . SER A 1 91 ? 10.003 -15.758 -13.251 1.00 87.25 91 SER A O 1
ATOM 624 N N . SER A 1 92 ? 7.930 -15.976 -12.434 1.00 90.38 92 SER A N 1
ATOM 625 C CA . SER A 1 92 ? 7.659 -17.232 -13.142 1.00 90.38 92 SER A CA 1
ATOM 626 C C . SER A 1 92 ? 7.105 -17.029 -14.555 1.00 90.38 92 SER A C 1
ATOM 628 O O . SER A 1 92 ? 7.163 -17.954 -15.362 1.00 90.38 92 SER A O 1
ATOM 630 N N . ILE A 1 93 ? 6.574 -15.839 -14.861 1.00 90.00 93 ILE A N 1
ATOM 631 C CA . ILE A 1 93 ? 5.939 -15.523 -16.151 1.00 90.00 93 ILE A CA 1
ATOM 632 C C . ILE A 1 93 ? 6.858 -14.679 -17.040 1.00 90.00 93 ILE A C 1
ATOM 634 O O . ILE A 1 93 ? 6.887 -14.874 -18.254 1.00 90.00 93 ILE A O 1
ATOM 638 N N . VAL A 1 94 ? 7.585 -13.724 -16.455 1.00 86.06 94 VAL A N 1
ATOM 639 C CA . VAL A 1 94 ? 8.437 -12.784 -17.192 1.00 86.06 94 VAL A CA 1
ATOM 640 C C . VAL A 1 94 ? 9.872 -13.319 -17.223 1.00 86.06 94 VAL A C 1
ATOM 642 O O . VAL A 1 94 ? 10.474 -13.436 -16.153 1.00 86.06 94 VAL A O 1
ATOM 645 N N . PRO A 1 95 ? 10.434 -13.626 -18.410 1.00 81.12 95 PRO A N 1
ATOM 646 C CA . PRO A 1 95 ? 11.802 -14.119 -18.531 1.00 81.12 95 PRO A CA 1
ATOM 647 C C . PRO A 1 95 ? 12.822 -13.123 -17.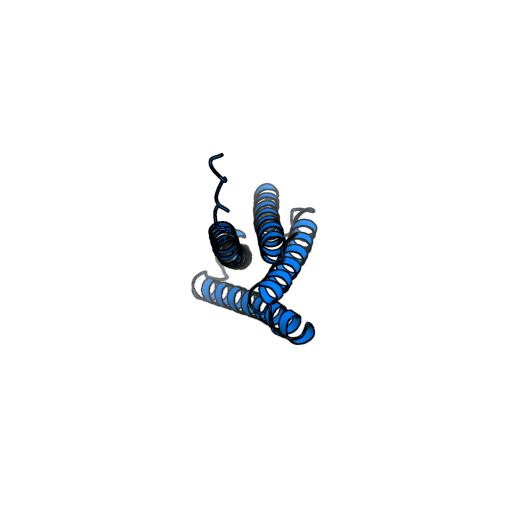956 1.00 81.12 95 PRO A C 1
ATOM 649 O O . PRO A 1 95 ? 12.657 -11.919 -18.159 1.00 81.12 95 PRO A O 1
ATOM 652 N N . PRO A 1 96 ? 13.888 -13.600 -17.290 1.00 69.31 96 PRO A N 1
ATOM 653 C CA . PRO A 1 96 ? 14.929 -12.738 -16.725 1.00 69.31 96 PRO A CA 1
ATOM 654 C C . PRO A 1 96 ? 15.768 -12.012 -17.789 1.00 69.31 96 PRO A C 1
ATOM 656 O O . PRO A 1 96 ? 16.34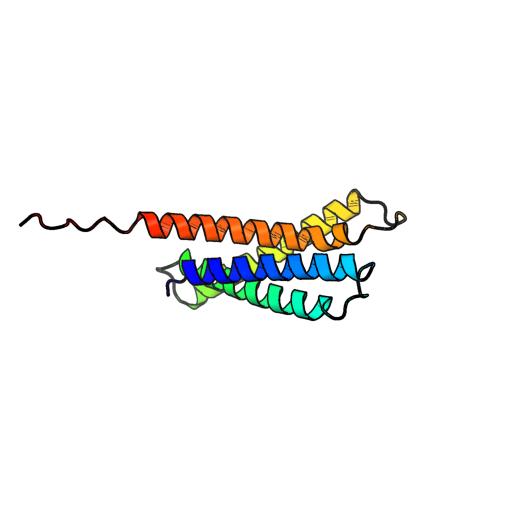2 -10.970 -17.490 1.00 69.31 96 PRO A O 1
ATOM 659 N N . ASP A 1 97 ? 15.807 -12.540 -19.017 1.00 66.19 97 ASP A N 1
ATOM 660 C CA . ASP A 1 97 ? 16.628 -12.025 -20.124 1.00 66.19 97 ASP A CA 1
ATOM 661 C C . ASP A 1 97 ? 15.899 -10.965 -20.966 1.00 66.19 97 ASP A C 1
ATOM 663 O O . ASP A 1 97 ? 16.502 -10.296 -21.803 1.00 66.19 97 ASP A O 1
ATOM 667 N N . ALA A 1 98 ? 14.584 -10.832 -20.777 1.00 62.16 98 ALA A N 1
ATOM 668 C CA . ALA A 1 98 ? 13.836 -9.713 -21.323 1.00 62.16 98 ALA A CA 1
ATOM 669 C C . ALA A 1 98 ? 14.126 -8.501 -20.441 1.00 62.16 98 ALA A C 1
ATOM 671 O O . ALA A 1 98 ? 14.047 -8.632 -19.221 1.00 62.16 98 ALA A O 1
ATOM 672 N N . ASP A 1 99 ? 14.415 -7.340 -21.035 1.00 65.56 99 ASP A N 1
ATOM 673 C CA . ASP A 1 99 ? 14.498 -6.060 -20.325 1.00 65.56 99 ASP A CA 1
ATOM 674 C C . ASP A 1 99 ? 13.240 -5.881 -19.466 1.00 65.56 99 ASP A C 1
ATOM 676 O O . ASP A 1 99 ? 12.175 -5.466 -19.941 1.00 65.56 99 ASP A O 1
ATOM 680 N N . ARG A 1 100 ? 13.327 -6.300 -18.200 1.00 72.38 100 ARG A N 1
ATOM 681 C CA . ARG A 1 100 ? 12.168 -6.427 -17.328 1.00 72.38 100 ARG A CA 1
ATOM 682 C C . ARG A 1 100 ? 11.696 -5.021 -17.041 1.00 72.38 100 ARG A C 1
ATOM 684 O O . ARG A 1 100 ? 12.293 -4.311 -16.237 1.00 72.38 100 ARG A O 1
ATOM 691 N N . HIS A 1 101 ? 10.632 -4.617 -17.729 1.00 83.88 101 HIS A N 1
ATOM 692 C CA . HIS A 1 101 ? 10.088 -3.277 -17.588 1.00 83.88 101 HIS A CA 1
ATOM 693 C C . HIS A 1 101 ? 9.862 -2.976 -16.100 1.00 83.88 101 HIS A C 1
ATOM 695 O O . HIS A 1 101 ? 9.207 -3.757 -15.409 1.00 83.88 101 HIS A O 1
ATOM 701 N N . TRP A 1 102 ? 10.392 -1.853 -15.610 1.00 88.00 102 TRP A N 1
ATOM 702 C CA . TRP A 1 102 ? 10.419 -1.491 -14.184 1.00 88.00 102 TRP A CA 1
ATOM 703 C C . TRP A 1 102 ? 9.057 -1.626 -13.487 1.00 88.00 102 TRP A C 1
ATOM 705 O O . TRP A 1 102 ? 8.981 -1.982 -12.316 1.00 88.00 102 TRP A O 1
ATOM 715 N N . ALA A 1 103 ? 7.969 -1.392 -14.226 1.00 88.25 103 ALA A N 1
ATOM 716 C CA . ALA A 1 103 ? 6.600 -1.523 -13.732 1.00 88.25 103 ALA A CA 1
ATOM 717 C C . ALA A 1 103 ? 6.292 -2.918 -13.155 1.00 88.25 103 ALA A C 1
ATOM 719 O O . ALA A 1 103 ? 5.511 -3.028 -12.213 1.00 88.25 103 ALA A O 1
ATOM 720 N N . TYR A 1 104 ? 6.923 -3.977 -13.673 1.00 86.56 104 TYR A N 1
ATOM 721 C CA . TYR A 1 104 ? 6.772 -5.335 -13.146 1.00 86.56 104 TYR 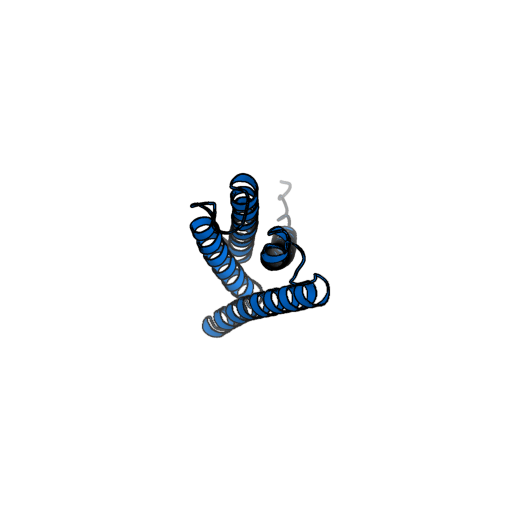A CA 1
ATOM 722 C C . TYR A 1 104 ? 7.345 -5.483 -11.734 1.00 86.56 104 TYR A C 1
ATOM 724 O O . TYR A 1 104 ? 6.789 -6.230 -10.934 1.00 86.56 104 TYR A O 1
ATOM 732 N N . THR A 1 105 ? 8.400 -4.737 -11.408 1.00 84.94 105 THR A N 1
ATOM 733 C CA . THR A 1 105 ? 9.008 -4.708 -10.070 1.00 84.94 105 THR A CA 1
ATOM 734 C C . THR A 1 105 ? 8.150 -3.928 -9.068 1.00 84.94 105 THR A C 1
ATOM 736 O O . THR A 1 105 ? 8.200 -4.196 -7.873 1.00 84.94 105 THR A O 1
ATOM 739 N N . GLU A 1 106 ? 7.324 -2.994 -9.548 1.00 91.31 106 GLU A N 1
ATOM 740 C CA . GLU A 1 106 ? 6.500 -2.104 -8.714 1.00 91.31 106 GLU A CA 1
ATOM 741 C C . GLU A 1 106 ? 5.060 -2.599 -8.503 1.00 91.31 106 GLU A C 1
ATOM 743 O O . GLU A 1 106 ? 4.353 -2.131 -7.605 1.00 91.31 106 GLU A O 1
ATOM 748 N N . VAL A 1 107 ? 4.597 -3.548 -9.324 1.00 91.25 107 VAL A N 1
ATOM 749 C CA . VAL A 1 107 ? 3.193 -3.989 -9.328 1.00 91.25 107 VAL A CA 1
ATOM 750 C C . VAL A 1 107 ? 2.755 -4.566 -7.977 1.00 91.25 107 VAL A C 1
ATOM 752 O O . VAL A 1 107 ? 1.604 -4.404 -7.566 1.00 91.25 107 VAL A O 1
ATOM 755 N N . ASN A 1 108 ? 3.678 -5.191 -7.246 1.00 91.25 108 ASN A N 1
ATOM 756 C CA . ASN A 1 108 ? 3.443 -5.723 -5.909 1.00 91.25 108 ASN A CA 1
ATOM 757 C C . ASN A 1 108 ? 3.003 -4.628 -4.914 1.00 91.25 108 ASN A C 1
ATOM 759 O O . ASN A 1 108 ? 2.018 -4.813 -4.194 1.00 91.25 108 ASN A O 1
ATOM 763 N N . LEU A 1 109 ? 3.662 -3.466 -4.919 1.00 91.31 109 LEU A N 1
ATOM 764 C CA . LEU A 1 109 ? 3.342 -2.322 -4.067 1.00 91.31 109 LEU A CA 1
ATOM 765 C C . LEU A 1 109 ? 1.973 -1.744 -4.420 1.00 91.31 109 LEU A C 1
ATOM 767 O O . LEU A 1 109 ? 1.168 -1.469 -3.528 1.00 91.31 109 LEU A O 1
ATOM 771 N N . TRP A 1 110 ? 1.673 -1.605 -5.713 1.00 93.50 110 TRP A N 1
ATOM 772 C CA . TRP A 1 110 ? 0.387 -1.071 -6.165 1.00 93.50 110 TRP A CA 1
ATOM 773 C C . TRP A 1 110 ? -0.781 -1.963 -5.755 1.00 93.50 110 TRP A C 1
ATOM 775 O O . TRP A 1 110 ? -1.785 -1.460 -5.249 1.00 93.50 110 TRP A O 1
ATOM 785 N N . VAL A 1 111 ? -0.641 -3.281 -5.908 1.00 94.69 111 VAL A N 1
ATOM 786 C CA . VAL A 1 111 ? -1.679 -4.238 -5.505 1.00 94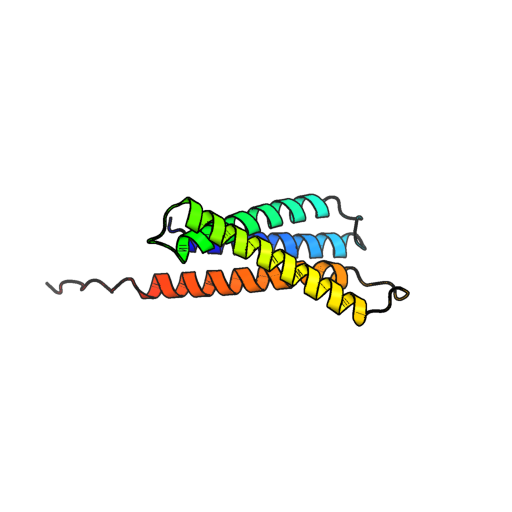.69 111 VAL A CA 1
ATOM 787 C C . VAL A 1 111 ? -1.906 -4.193 -3.995 1.00 94.69 111 VAL A C 1
ATOM 789 O O . VAL A 1 111 ? -3.054 -4.126 -3.549 1.00 94.69 111 VAL A O 1
ATOM 792 N N . VAL A 1 112 ? -0.837 -4.171 -3.194 1.00 95.31 112 VAL A N 1
ATOM 793 C CA . VAL A 1 112 ? -0.943 -4.105 -1.729 1.00 95.31 112 VAL A CA 1
ATOM 794 C C . VAL A 1 112 ? -1.585 -2.793 -1.267 1.00 95.31 112 VAL A C 1
ATOM 796 O O . VAL A 1 112 ? -2.485 -2.814 -0.421 1.00 95.31 112 VAL A O 1
ATOM 799 N N . ALA A 1 113 ? -1.193 -1.654 -1.845 1.00 94.56 113 ALA A N 1
ATOM 800 C CA . ALA A 1 113 ? -1.816 -0.368 -1.542 1.00 94.56 113 ALA A CA 1
ATOM 801 C C . ALA A 1 113 ? -3.292 -0.326 -1.950 1.00 94.56 113 ALA A C 1
ATOM 803 O O . ALA A 1 113 ? -4.125 0.118 -1.159 1.00 94.56 113 ALA A O 1
ATOM 804 N N . ALA A 1 114 ? -3.634 -0.819 -3.143 1.00 96.25 114 ALA A N 1
ATOM 805 C CA . ALA A 1 114 ? -5.011 -0.867 -3.621 1.00 96.25 114 ALA A CA 1
ATOM 806 C C . ALA A 1 114 ? -5.892 -1.743 -2.717 1.00 96.25 114 ALA A C 1
ATOM 808 O O . ALA A 1 114 ? -6.996 -1.335 -2.351 1.00 96.25 114 ALA A O 1
ATOM 809 N N . ALA A 1 115 ? -5.392 -2.908 -2.297 1.00 96.38 115 ALA A N 1
ATOM 810 C CA . ALA A 1 115 ? -6.099 -3.797 -1.383 1.00 96.38 115 ALA A CA 1
ATOM 811 C C . ALA A 1 115 ? -6.354 -3.128 -0.022 1.00 96.38 115 ALA A C 1
ATOM 813 O O . ALA A 1 115 ? -7.492 -3.112 0.457 1.00 96.38 115 ALA A O 1
ATOM 814 N N . LEU A 1 116 ? -5.327 -2.520 0.585 1.00 96.44 116 LEU A N 1
ATOM 815 C CA . LEU A 1 116 ? -5.485 -1.822 1.862 1.00 96.44 116 LEU A CA 1
ATOM 816 C C . LEU A 1 116 ? -6.438 -0.624 1.739 1.00 96.44 116 LEU A C 1
ATOM 818 O O . LEU A 1 116 ? -7.314 -0.435 2.588 1.00 96.44 116 LEU A O 1
ATOM 822 N N . LEU A 1 117 ? -6.319 0.166 0.671 1.00 96.88 117 LEU A N 1
ATOM 823 C CA . LEU A 1 117 ? -7.214 1.288 0.405 1.00 96.88 117 LEU A CA 1
ATOM 824 C C . LEU A 1 117 ? -8.668 0.820 0.250 1.00 96.88 117 LEU A C 1
ATOM 826 O O . LEU A 1 117 ? -9.563 1.404 0.857 1.00 96.88 117 LEU A O 1
ATOM 830 N N . ALA A 1 118 ? -8.916 -0.269 -0.481 1.00 97.25 118 ALA A N 1
ATOM 831 C CA . ALA A 1 118 ? -10.256 -0.827 -0.651 1.00 97.25 118 ALA A CA 1
ATOM 832 C C . ALA A 1 118 ? -10.869 -1.293 0.683 1.00 97.25 118 ALA A C 1
ATOM 834 O O . ALA A 1 118 ? -12.029 -0.987 0.979 1.00 97.25 118 ALA A O 1
ATOM 835 N N . ILE A 1 119 ? -10.087 -1.987 1.519 1.00 95.75 119 ILE A N 1
ATOM 836 C CA . ILE A 1 119 ? -10.523 -2.446 2.847 1.00 95.75 119 ILE A CA 1
ATOM 837 C C . ILE A 1 119 ? -10.870 -1.252 3.744 1.00 95.75 119 ILE A C 1
ATOM 839 O O . ILE A 1 119 ? -11.947 -1.207 4.348 1.00 95.75 119 ILE A O 1
ATOM 843 N N . THR A 1 120 ? -9.978 -0.264 3.821 1.00 95.81 120 THR A N 1
ATOM 844 C CA . THR A 1 120 ? -10.162 0.905 4.693 1.00 95.81 120 THR A CA 1
ATOM 845 C C . THR A 1 120 ? -11.302 1.803 4.220 1.00 95.81 120 THR A C 1
ATOM 847 O O . THR A 1 120 ? -12.086 2.269 5.048 1.00 95.81 120 THR A O 1
ATOM 850 N N . LEU A 1 121 ? -11.484 1.964 2.905 1.00 96.19 121 LEU A N 1
ATOM 851 C CA . LEU A 1 121 ? -12.622 2.663 2.309 1.00 96.19 121 LEU A CA 1
ATOM 852 C C . LEU A 1 121 ? -13.950 1.981 2.656 1.00 96.19 121 LEU A C 1
ATOM 854 O O . LEU A 1 121 ? -14.903 2.653 3.058 1.00 96.19 121 LEU A O 1
ATOM 858 N N . ARG A 1 122 ? -14.020 0.647 2.547 1.00 95.62 122 ARG A N 1
ATOM 859 C CA . ARG A 1 122 ? -15.223 -0.121 2.900 1.00 95.62 122 ARG A CA 1
ATOM 860 C C . ARG A 1 122 ? -15.605 0.081 4.365 1.00 95.62 122 ARG A C 1
ATOM 862 O O . ARG A 1 122 ? -16.773 0.320 4.665 1.00 95.62 122 ARG A O 1
ATOM 869 N N . LEU A 1 123 ? -14.631 0.021 5.272 1.00 92.31 123 LEU A N 1
ATOM 870 C CA . LEU A 1 123 ? -14.871 0.255 6.697 1.00 92.31 123 LEU A CA 1
ATOM 871 C C . LEU A 1 123 ? -15.243 1.709 6.994 1.00 92.31 123 LEU A C 1
ATOM 873 O O . LEU A 1 123 ? -16.088 1.957 7.854 1.00 92.31 123 LEU A O 1
ATOM 877 N N . HIS A 1 124 ? -14.635 2.667 6.291 1.00 92.44 124 HIS A N 1
ATOM 878 C CA . HIS A 1 124 ? -14.951 4.082 6.442 1.00 92.44 124 HIS A CA 1
ATOM 879 C C . HIS A 1 124 ? -16.410 4.372 6.082 1.00 92.44 124 HIS A C 1
ATOM 881 O O . HIS A 1 124 ? -17.105 5.010 6.870 1.00 92.44 124 HIS A O 1
ATOM 887 N N . ARG A 1 125 ? -16.892 3.825 4.958 1.00 91.69 125 ARG A N 1
ATOM 888 C CA . ARG A 1 125 ? -18.297 3.929 4.534 1.00 91.69 125 ARG A CA 1
ATOM 889 C C . ARG A 1 125 ? -19.249 3.298 5.552 1.00 91.69 125 ARG A C 1
ATOM 891 O O . ARG A 1 125 ? -20.134 3.980 6.053 1.00 91.69 125 ARG A O 1
ATOM 898 N N . ALA A 1 126 ? -18.975 2.062 5.975 1.00 88.00 126 ALA A N 1
ATOM 899 C CA . ALA A 1 126 ? -19.813 1.352 6.946 1.00 88.00 126 ALA A CA 1
ATOM 900 C C . ALA A 1 126 ? -19.912 2.045 8.323 1.00 88.00 126 ALA A C 1
ATOM 902 O O . ALA A 1 126 ? -20.861 1.811 9.070 1.00 88.00 126 ALA A O 1
ATOM 903 N N . GLY A 1 127 ? -18.922 2.864 8.694 1.00 81.69 127 GLY A N 1
ATOM 904 C CA . GLY A 1 127 ? -18.961 3.674 9.912 1.00 81.69 127 GLY A CA 1
ATOM 905 C C . GLY A 1 127 ? -19.816 4.939 9.785 1.00 81.69 127 GLY A C 1
ATOM 906 O O . GLY A 1 127 ? -20.382 5.376 10.783 1.00 81.69 127 GLY A O 1
ATOM 907 N N . SER A 1 128 ? -19.920 5.508 8.582 1.00 79.00 128 SER A N 1
ATOM 908 C CA . SER A 1 128 ? -20.737 6.696 8.303 1.00 79.00 128 SER A CA 1
ATOM 909 C C . SER A 1 128 ? -22.234 6.372 8.280 1.00 79.00 128 SER A C 1
ATOM 911 O O . SER A 1 128 ? -23.025 7.156 8.794 1.00 79.00 128 SER A O 1
ATOM 913 N N . ASP A 1 129 ? -22.611 5.184 7.797 1.00 73.00 129 ASP A N 1
ATOM 914 C CA . ASP A 1 129 ? -24.015 4.742 7.696 1.00 73.00 129 ASP A CA 1
ATOM 915 C C . ASP A 1 129 ? -24.671 4.441 9.059 1.00 73.00 129 ASP A C 1
ATOM 917 O O . ASP A 1 129 ? -25.886 4.295 9.163 1.00 73.00 129 ASP A O 1
ATOM 921 N N . ARG A 1 130 ? -23.871 4.322 10.128 1.00 66.94 130 ARG A N 1
ATOM 922 C CA . ARG A 1 130 ? -24.340 3.969 11.480 1.00 66.94 130 ARG A CA 1
ATOM 923 C C . ARG A 1 130 ? -24.692 5.163 12.357 1.00 66.94 130 ARG A C 1
ATOM 925 O O . ARG A 1 130 ? -25.075 4.939 13.501 1.00 66.94 130 ARG A O 1
ATOM 932 N N . VAL A 1 131 ? -24.540 6.398 11.879 1.00 58.44 131 VAL A N 1
ATOM 933 C CA . VAL A 1 131 ? -25.055 7.572 12.594 1.00 58.44 131 VAL A CA 1
ATOM 934 C C . VAL A 1 131 ? -26.564 7.593 12.352 1.00 58.44 131 VAL A C 1
ATOM 936 O O . VAL A 1 131 ? -26.972 7.908 11.234 1.00 58.44 131 VAL A O 1
ATOM 939 N N . PRO A 1 132 ? -27.412 7.228 13.336 1.00 54.09 132 PRO A N 1
ATOM 940 C CA . PRO A 1 132 ? -28.845 7.381 13.161 1.00 54.09 132 PRO A CA 1
ATOM 941 C C . PRO A 1 132 ? -29.082 8.869 12.935 1.00 54.09 132 PRO A C 1
ATOM 943 O O . PRO A 1 132 ? -28.542 9.688 13.685 1.00 54.09 132 PRO A O 1
ATOM 946 N N . ALA A 1 133 ? -29.858 9.219 11.911 1.00 60.31 133 ALA A N 1
ATOM 947 C CA . ALA A 1 133 ? -30.446 10.543 11.817 1.00 60.31 133 ALA A CA 1
ATOM 948 C C . ALA A 1 133 ? -31.268 10.736 13.097 1.00 60.31 133 ALA A C 1
ATOM 950 O O . ALA A 1 133 ? -32.391 10.248 13.203 1.00 60.31 133 ALA A O 1
ATOM 951 N N . ALA A 1 134 ? -30.650 11.317 14.126 1.00 62.75 134 ALA A N 1
ATOM 952 C CA . ALA A 1 134 ? -31.327 11.623 15.363 1.00 62.75 134 ALA A CA 1
ATOM 953 C C . ALA A 1 134 ? -32.477 12.545 14.979 1.00 62.75 134 ALA A C 1
ATOM 955 O O . ALA A 1 134 ? -32.256 13.595 14.372 1.00 62.75 134 ALA A O 1
ATOM 956 N N . ALA A 1 135 ? -33.680 12.045 15.255 1.00 57.09 135 ALA A N 1
ATOM 957 C CA . ALA A 1 135 ? -34.960 12.695 15.093 1.00 57.09 135 ALA A CA 1
ATOM 958 C C . ALA A 1 135 ? -34.818 14.205 15.278 1.00 57.09 135 ALA A C 1
ATOM 960 O O . ALA A 1 135 ? -34.522 14.670 16.377 1.00 57.09 135 ALA A O 1
ATOM 961 N N . VAL A 1 136 ? -35.017 14.954 14.193 1.00 61.22 136 VAL A N 1
ATOM 962 C CA . VAL A 1 136 ? -35.373 16.365 14.299 1.00 61.22 136 VAL A CA 1
ATOM 963 C C . VAL A 1 136 ? -36.686 16.367 15.080 1.00 61.22 136 VAL A C 1
ATOM 965 O O . VAL A 1 136 ? -37.664 15.811 14.569 1.00 61.22 136 VAL A O 1
ATOM 968 N N . PRO A 1 137 ? -36.737 16.887 16.318 1.00 64.62 137 PRO A N 1
ATOM 969 C CA . PRO A 1 137 ? -38.015 17.062 16.972 1.00 64.62 137 PRO A CA 1
ATOM 970 C C . PRO A 1 137 ? -38.768 18.104 16.146 1.00 64.62 137 PRO A C 1
ATOM 972 O O . PRO A 1 137 ? -38.361 19.263 16.071 1.00 64.62 137 PRO A O 1
ATOM 975 N N . VAL A 1 138 ? -39.811 17.661 15.446 1.00 70.69 138 VAL A N 1
ATOM 976 C CA . VAL A 1 138 ? -40.809 18.570 14.886 1.00 70.69 138 VAL A CA 1
ATOM 977 C C . VAL A 1 138 ? -41.519 19.166 16.096 1.00 70.69 138 VAL A C 1
ATOM 979 O O . VAL A 1 138 ? -42.072 18.421 16.906 1.00 70.69 138 VAL A O 1
ATOM 982 N N . ALA A 1 139 ? -41.353 20.478 16.256 1.00 76.00 139 ALA A N 1
ATOM 983 C CA . ALA A 1 139 ? -41.952 21.279 17.315 1.00 76.00 139 ALA A CA 1
ATOM 984 C C . ALA A 1 139 ? -43.482 21.301 17.221 1.00 76.00 139 ALA A C 1
ATOM 986 O O . ALA A 1 139 ? -44.001 21.199 16.084 1.00 76.00 139 ALA A O 1
#